Protein AF-F5L9F2-F1 (afdb_monomer_lite)

pLDDT: mean 80.52, std 15.05, range [36.47, 93.75]

Foldseek 3Di:
DDDPPDDDVVLLVQLLLVVLVVDDLVVSCVVSVHDSVVSVVSCPVCVVVSVVSNVVVVVVVVVVVVVVVVVVVVVCVDPVNVVVDDPVNVVVVVVVVVVVVVVVVVVVVVVVVVVVVVVVVVDDPPDDDDDDDDDDDDDDDD

Sequence (142 aa):
MPSKNKIDDKTKEQIRQLLAEGLAKNAVAKKVGVSWATVDKVSKEEKDSLENLREQKKEQWIEEAWKTINLYMKHVQDPKVIQRTSARDSAILIGTLHDKMLKAKELELKRQELELKKQELEQPQTSRVIIVDDIPEVEGDE

Secondary structure (DSSP, 8-state):
-----PPPHHHHHHHHHHHHTT--HHHHHHHHT--HHHHHHHHHHTHHHHHHHHHHHHHHHHHHHHHHHHHHHHHHT-HHHHHH--HHHHHHHHHHHHHHHHHHHHHHHHHHHHHHHHHHHHS-------------------

InterPro domains:
  IPR009057 Homedomain-like superfamily [SSF46689] (4-42)

Structure (mmCIF, N/CA/C/O backbone):
data_AF-F5L9F2-F1
#
_entry.id   AF-F5L9F2-F1
#
loop_
_atom_site.group_PDB
_atom_site.id
_atom_site.type_symbol
_atom_site.label_atom_id
_atom_site.label_alt_id
_atom_site.label_comp_id
_atom_site.label_asym_id
_atom_site.label_entity_id
_atom_site.label_seq_id
_atom_site.pdbx_PDB_ins_code
_atom_site.Cartn_x
_atom_site.Cartn_y
_atom_site.Cartn_z
_atom_site.occupancy
_atom_site.B_iso_or_equiv
_atom_site.auth_seq_id
_atom_site.auth_comp_id
_atom_site.auth_asym_id
_atom_site.auth_atom_id
_atom_site.pdbx_PDB_model_num
ATOM 1 N N . MET A 1 1 ? -40.133 0.561 33.828 1.00 39.88 1 MET A N 1
ATOM 2 C CA . MET A 1 1 ? -39.513 0.710 32.494 1.00 39.88 1 MET A CA 1
ATOM 3 C C . MET A 1 1 ? -38.510 -0.424 32.297 1.00 39.88 1 MET A C 1
ATOM 5 O O . MET A 1 1 ? -37.480 -0.409 32.963 1.00 39.88 1 MET A O 1
ATOM 9 N N . PRO A 1 2 ? -38.839 -1.453 31.501 1.00 36.47 2 PRO A N 1
ATOM 10 C CA . PRO A 1 2 ? -37.930 -2.553 31.162 1.00 36.47 2 PRO A CA 1
ATOM 11 C C . PRO A 1 2 ? -37.074 -2.134 29.950 1.00 36.47 2 PRO A C 1
ATOM 13 O O . PRO A 1 2 ? -37.528 -1.332 29.147 1.00 36.47 2 PRO A O 1
ATOM 16 N N . SER A 1 3 ? -35.851 -2.574 29.693 1.00 40.28 3 SER A N 1
ATOM 17 C CA . SER A 1 3 ? -34.873 -3.402 30.386 1.00 40.28 3 SER A CA 1
ATOM 18 C C . SER A 1 3 ? -33.504 -2.835 29.991 1.00 40.28 3 SER A C 1
ATOM 20 O O . SER A 1 3 ? -33.281 -2.402 28.858 1.00 40.28 3 SER A O 1
ATOM 22 N N . LYS A 1 4 ? -32.563 -2.824 30.934 1.00 50.06 4 LYS A N 1
ATOM 23 C CA . LYS A 1 4 ? -31.151 -2.522 30.695 1.00 50.06 4 LYS A CA 1
ATOM 24 C C . LYS A 1 4 ? -30.581 -3.693 29.888 1.00 50.06 4 LYS A C 1
ATOM 26 O O . LYS A 1 4 ? -30.001 -4.602 30.471 1.00 50.06 4 LYS A O 1
ATOM 31 N N . ASN A 1 5 ? -30.836 -3.733 28.579 1.00 57.50 5 ASN A N 1
ATOM 32 C CA . ASN A 1 5 ? -30.337 -4.797 27.714 1.00 57.50 5 ASN A CA 1
ATOM 33 C C . ASN A 1 5 ? -28.812 -4.700 27.698 1.00 57.50 5 ASN A C 1
ATOM 35 O O . ASN A 1 5 ? -28.227 -3.863 27.010 1.00 57.50 5 ASN A O 1
ATOM 39 N N . LYS A 1 6 ? -28.173 -5.527 28.533 1.00 66.12 6 LYS A N 1
ATOM 40 C CA . LYS A 1 6 ? -26.755 -5.837 28.405 1.00 66.12 6 LYS A CA 1
ATOM 41 C C . LYS A 1 6 ? -26.572 -6.339 26.984 1.00 66.12 6 LYS A C 1
ATOM 43 O O . LYS A 1 6 ? -27.185 -7.324 26.586 1.00 66.12 6 LYS A O 1
ATOM 48 N N . ILE A 1 7 ? -25.785 -5.603 26.220 1.00 71.00 7 ILE A N 1
ATOM 49 C CA . ILE A 1 7 ? -25.381 -6.043 24.900 1.00 71.00 7 ILE A CA 1
ATOM 50 C C . ILE A 1 7 ? -24.539 -7.297 25.036 1.00 71.00 7 ILE A C 1
ATOM 52 O O . ILE A 1 7 ? -23.670 -7.363 25.909 1.00 71.00 7 ILE A O 1
ATOM 56 N N . ASP A 1 8 ? -24.836 -8.248 24.162 1.00 84.00 8 ASP A N 1
ATOM 57 C CA . ASP A 1 8 ? -24.122 -9.505 24.040 1.00 84.00 8 ASP A CA 1
ATOM 58 C C . ASP A 1 8 ? -22.650 -9.253 23.690 1.00 84.00 8 ASP A C 1
ATOM 60 O O . ASP A 1 8 ? -22.328 -8.378 22.878 1.00 84.00 8 ASP A O 1
ATOM 64 N N . ASP A 1 9 ? -21.746 -10.014 24.298 1.00 82.38 9 ASP A N 1
ATOM 65 C CA . ASP A 1 9 ? -20.306 -9.791 24.160 1.00 82.38 9 ASP A CA 1
ATOM 66 C C . ASP A 1 9 ? -19.834 -10.029 22.719 1.00 82.38 9 ASP A C 1
ATOM 68 O O . ASP A 1 9 ? -18.969 -9.306 22.224 1.00 82.38 9 ASP A O 1
ATOM 72 N N . LYS A 1 10 ? -20.504 -10.924 21.981 1.00 86.06 10 LYS A N 1
ATOM 73 C CA . LYS A 1 10 ? -20.292 -11.115 20.538 1.00 86.06 10 LYS A CA 1
ATOM 74 C C . LYS A 1 10 ? -20.565 -9.844 19.730 1.00 86.06 10 LYS A C 1
ATOM 76 O O . LYS A 1 10 ? -19.854 -9.544 18.775 1.00 86.06 10 LYS A O 1
ATOM 81 N N . THR A 1 11 ? -21.585 -9.083 20.120 1.00 85.50 11 THR A N 1
ATOM 82 C CA . THR A 1 11 ? -21.950 -7.830 19.445 1.00 85.50 11 THR A CA 1
ATOM 83 C C . THR A 1 11 ? -20.924 -6.738 19.747 1.00 85.50 11 THR A C 1
ATOM 85 O O . THR A 1 11 ? -20.578 -5.964 18.855 1.00 85.50 11 THR A O 1
ATOM 88 N N . LYS A 1 12 ? -20.379 -6.690 20.973 1.00 86.38 12 LYS A N 1
ATOM 89 C CA . LYS A 1 12 ? -19.270 -5.774 21.301 1.00 86.38 12 LYS A CA 1
ATOM 90 C C 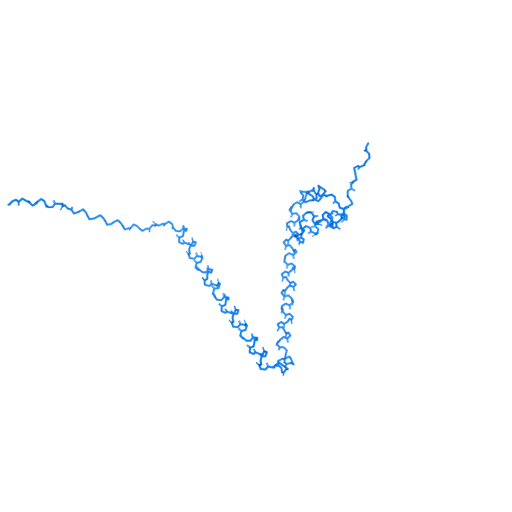. LYS A 1 12 ? -18.033 -6.095 20.476 1.00 86.38 12 LYS A C 1
ATOM 92 O O . LYS A 1 12 ? -17.455 -5.183 19.897 1.00 86.38 12 LYS A O 1
ATOM 97 N N . GLU A 1 13 ? -17.681 -7.373 20.368 1.00 85.12 13 GLU A N 1
ATOM 98 C CA . GLU A 1 13 ? -16.519 -7.812 19.594 1.00 85.12 13 GLU A CA 1
ATOM 99 C C . GLU A 1 13 ? -16.651 -7.444 18.110 1.00 85.12 13 GLU A C 1
ATOM 101 O O . GLU A 1 13 ? -15.735 -6.875 17.523 1.00 85.12 13 GLU A O 1
ATOM 106 N N . GLN A 1 14 ? -17.833 -7.642 17.519 1.00 87.75 14 GLN A N 1
ATOM 107 C CA . GLN A 1 14 ? -18.104 -7.212 16.143 1.00 87.75 14 GLN A CA 1
ATOM 108 C C . GLN A 1 14 ? -17.989 -5.693 15.959 1.00 87.75 14 GLN A C 1
ATOM 110 O O . GLN A 1 14 ? -17.439 -5.233 14.958 1.00 87.75 14 GLN A O 1
ATOM 115 N N . ILE A 1 15 ? -18.481 -4.897 16.916 1.00 87.75 15 ILE A N 1
ATOM 116 C CA . ILE A 1 15 ? -18.317 -3.437 16.891 1.00 87.75 15 ILE A CA 1
ATOM 117 C C . ILE A 1 15 ? -16.829 -3.073 16.930 1.00 87.75 15 ILE A C 1
ATOM 119 O O . ILE A 1 15 ? -16.398 -2.231 16.141 1.00 87.75 15 ILE A O 1
ATOM 123 N N . ARG A 1 16 ? -16.042 -3.714 17.805 1.00 85.31 16 ARG A N 1
ATOM 124 C CA . ARG A 1 16 ? -14.598 -3.465 17.919 1.00 85.31 16 ARG A CA 1
ATOM 125 C C . ARG A 1 16 ? -13.869 -3.784 16.625 1.00 85.31 16 ARG A C 1
ATOM 127 O O . ARG A 1 16 ? -13.131 -2.939 16.128 1.00 85.31 16 ARG A O 1
ATOM 134 N N . GLN A 1 17 ? -14.130 -4.956 16.051 1.00 86.00 17 GLN A N 1
ATOM 135 C CA . GLN A 1 17 ? -13.504 -5.390 14.809 1.00 86.00 17 GLN A CA 1
ATOM 136 C C . GLN A 1 17 ? -13.764 -4.388 13.676 1.00 86.00 17 GLN A C 1
ATOM 138 O O . GLN A 1 17 ? -12.830 -3.933 13.023 1.00 86.00 17 GLN A O 1
ATOM 143 N N . LEU A 1 18 ? -15.017 -3.967 13.487 1.00 87.25 18 LEU A N 1
ATOM 144 C CA . LEU A 1 18 ? -15.373 -3.017 12.430 1.00 87.25 18 LEU A CA 1
ATOM 145 C C . LEU A 1 18 ? -14.762 -1.624 12.664 1.00 87.25 18 LEU A C 1
ATOM 147 O O . LEU A 1 18 ? -14.363 -0.947 11.717 1.00 87.25 18 LEU A O 1
ATOM 151 N N . LEU A 1 19 ? -14.657 -1.181 13.921 1.00 86.88 19 LEU A N 1
ATOM 152 C CA . LEU A 1 19 ? -13.961 0.064 14.260 1.00 86.88 19 LEU A CA 1
ATOM 153 C C . LEU A 1 19 ? -12.442 -0.038 14.051 1.00 86.88 19 LEU A C 1
ATOM 155 O O . LEU A 1 19 ? -11.811 0.970 13.705 1.00 86.88 19 LEU A O 1
ATOM 159 N N . ALA A 1 20 ? -11.858 -1.222 14.253 1.00 84.94 20 ALA A N 1
ATOM 160 C CA . ALA A 1 20 ? -10.451 -1.506 13.986 1.00 84.94 20 ALA A CA 1
ATOM 161 C C . ALA A 1 20 ? -10.150 -1.570 12.479 1.00 84.94 20 ALA A C 1
ATOM 163 O O . ALA A 1 20 ? -9.114 -1.087 12.041 1.00 84.94 20 ALA A O 1
ATOM 164 N N . GLU A 1 21 ? -11.103 -2.034 11.670 1.00 83.69 21 GLU A N 1
ATOM 165 C CA . GLU A 1 21 ? -11.069 -1.957 10.199 1.00 83.69 21 GLU A CA 1
ATOM 166 C C . GLU A 1 21 ? -11.206 -0.514 9.660 1.00 83.69 21 GLU A C 1
ATOM 168 O O . GLU A 1 21 ? -11.116 -0.282 8.457 1.00 83.69 21 GLU A O 1
ATOM 173 N N . GLY A 1 22 ? -11.422 0.477 10.535 1.00 83.38 22 GLY A N 1
ATOM 174 C CA . GLY A 1 22 ? -11.463 1.896 10.173 1.00 83.38 22 GLY A CA 1
ATOM 175 C C . GLY A 1 22 ? -12.845 2.425 9.775 1.00 83.38 22 GLY A C 1
ATOM 176 O O . GLY A 1 22 ? -12.955 3.564 9.322 1.00 83.38 22 GLY A O 1
ATOM 177 N N . LEU A 1 23 ? -13.919 1.650 9.964 1.00 87.81 23 LEU A N 1
ATOM 178 C CA . LEU A 1 23 ? -15.277 2.116 9.671 1.00 87.81 23 LEU A CA 1
ATOM 179 C C . LEU A 1 23 ? -15.715 3.232 10.630 1.00 87.81 23 LEU A C 1
ATOM 181 O O . LEU A 1 23 ? -15.470 3.200 11.838 1.00 87.81 23 LEU A O 1
ATOM 185 N N . ALA A 1 24 ? -16.450 4.211 10.098 1.00 90.12 24 ALA A N 1
ATOM 186 C CA . ALA A 1 24 ? -17.058 5.263 10.906 1.00 90.12 24 ALA A CA 1
ATOM 187 C C . ALA A 1 24 ? -18.138 4.690 11.841 1.00 90.12 24 ALA A C 1
ATOM 189 O O . ALA A 1 24 ? -18.928 3.835 11.438 1.00 90.12 24 ALA A O 1
ATOM 190 N N . LYS A 1 25 ? -18.257 5.229 13.064 1.00 90.12 25 LYS A N 1
ATOM 191 C CA . LYS A 1 25 ? -19.227 4.774 14.087 1.00 90.12 25 LYS A CA 1
ATOM 192 C C . LYS A 1 25 ? -20.668 4.663 13.565 1.00 90.12 25 LYS A C 1
ATOM 194 O O . LYS A 1 25 ? -21.371 3.713 13.894 1.00 90.12 25 LYS A O 1
ATOM 199 N N . ASN A 1 26 ? -21.087 5.592 12.701 1.00 90.75 26 ASN A N 1
ATOM 200 C CA . ASN A 1 26 ? -22.401 5.568 12.043 1.00 90.75 26 ASN A CA 1
ATOM 201 C C . ASN A 1 26 ? -22.585 4.355 11.118 1.00 90.75 26 ASN A C 1
ATOM 203 O O . ASN A 1 26 ? -23.664 3.769 11.074 1.00 90.75 26 ASN A O 1
ATOM 207 N N . ALA A 1 27 ? -21.543 3.980 10.375 1.00 89.50 27 ALA A N 1
ATOM 208 C CA . ALA A 1 27 ? -21.570 2.820 9.492 1.00 89.50 27 ALA A CA 1
ATOM 209 C C . ALA A 1 27 ? -21.588 1.517 10.301 1.00 89.50 27 ALA A C 1
ATOM 211 O O . ALA A 1 27 ? -22.360 0.615 9.986 1.00 89.50 27 ALA A O 1
ATOM 212 N N . VAL A 1 28 ? -20.809 1.451 11.386 1.00 91.56 28 VAL A N 1
ATOM 213 C CA . VAL A 1 28 ? -20.798 0.301 12.304 1.00 91.56 28 VAL A CA 1
ATOM 214 C C . VAL A 1 28 ? -22.165 0.105 12.963 1.00 91.56 28 VAL A C 1
ATOM 216 O O . VAL A 1 28 ? -22.693 -1.003 12.946 1.00 91.56 28 VAL A O 1
ATOM 219 N N . ALA A 1 29 ? -22.787 1.182 13.455 1.00 90.62 29 ALA A N 1
ATOM 220 C CA . ALA A 1 29 ? -24.124 1.145 14.053 1.00 90.62 29 ALA A CA 1
ATOM 221 C C . ALA A 1 29 ? -25.173 0.556 13.093 1.00 90.62 29 ALA A C 1
ATOM 223 O O . ALA A 1 29 ? -25.914 -0.353 13.463 1.00 90.62 29 ALA A O 1
ATOM 224 N N . LYS A 1 30 ? -25.173 1.008 11.829 1.00 91.06 30 LYS A N 1
ATOM 225 C CA . LYS A 1 30 ? -26.064 0.481 10.782 1.00 91.06 30 LYS A CA 1
ATOM 226 C C . LYS A 1 30 ? -25.781 -0.985 10.446 1.00 91.06 30 LYS A C 1
ATOM 228 O O . LYS A 1 30 ? -26.721 -1.744 10.251 1.00 91.06 30 LYS A O 1
ATOM 233 N N . LYS A 1 31 ? -24.506 -1.379 10.375 1.00 90.25 31 LYS A N 1
ATOM 234 C CA . LYS A 1 31 ? -24.084 -2.730 9.973 1.00 90.25 31 LYS A CA 1
ATOM 235 C C . LYS A 1 31 ? -24.369 -3.783 11.047 1.00 90.25 31 LYS A C 1
ATOM 237 O O . LYS A 1 31 ? -24.701 -4.911 10.711 1.00 90.25 31 LYS A O 1
ATOM 242 N N . VAL A 1 32 ? -24.249 -3.409 12.320 1.00 89.69 32 VAL A N 1
ATOM 243 C CA . VAL A 1 32 ? -24.472 -4.304 13.470 1.00 89.69 32 VAL A CA 1
ATOM 244 C C . VAL A 1 32 ? -25.918 -4.226 13.988 1.00 89.69 32 VAL A C 1
ATOM 246 O O . VAL A 1 32 ? -26.363 -5.108 14.714 1.00 89.69 32 VAL A O 1
ATOM 249 N N . GLY A 1 33 ? -26.684 -3.200 13.602 1.00 88.88 33 GLY A N 1
ATOM 250 C CA . GLY A 1 33 ? -28.078 -3.032 14.027 1.00 88.88 33 GLY A CA 1
ATOM 251 C C . GLY A 1 33 ? -28.221 -2.487 15.451 1.00 88.88 33 GLY A C 1
ATOM 252 O O . GLY A 1 33 ? -29.187 -2.799 16.143 1.00 88.88 33 GLY A O 1
ATOM 253 N N . VAL A 1 34 ? -27.262 -1.675 15.904 1.00 89.69 34 VAL A N 1
ATOM 254 C CA . VAL A 1 34 ? -27.253 -1.063 17.244 1.00 89.69 34 VAL A CA 1
ATOM 255 C C . VAL A 1 34 ? -27.310 0.460 17.163 1.00 89.69 34 VAL A C 1
ATOM 257 O O . VAL A 1 34 ? -27.024 1.059 16.128 1.00 89.69 34 VAL A O 1
ATOM 260 N N . SER A 1 35 ? -27.659 1.115 18.273 1.00 90.38 35 SER A N 1
ATOM 261 C CA . SER A 1 35 ? -27.670 2.579 18.329 1.00 90.38 35 SER A CA 1
ATOM 262 C C . SER A 1 35 ? -26.258 3.164 18.206 1.00 90.38 35 SER A C 1
ATOM 264 O O . SER A 1 35 ? -25.272 2.553 18.621 1.00 90.38 35 SER A O 1
ATOM 266 N N . TRP A 1 36 ? -26.141 4.392 17.703 1.00 91.75 36 TRP A N 1
ATOM 267 C CA . TRP A 1 36 ? -24.848 5.080 17.677 1.00 91.75 36 TRP A CA 1
ATOM 268 C C . TRP A 1 36 ? -24.247 5.254 19.079 1.00 91.75 36 TRP A C 1
ATOM 270 O O . TRP A 1 36 ? -23.057 5.019 19.272 1.00 91.75 36 TRP A O 1
ATOM 280 N N . ALA A 1 37 ? -25.078 5.595 20.071 1.00 89.44 37 ALA A N 1
ATOM 281 C CA . ALA A 1 37 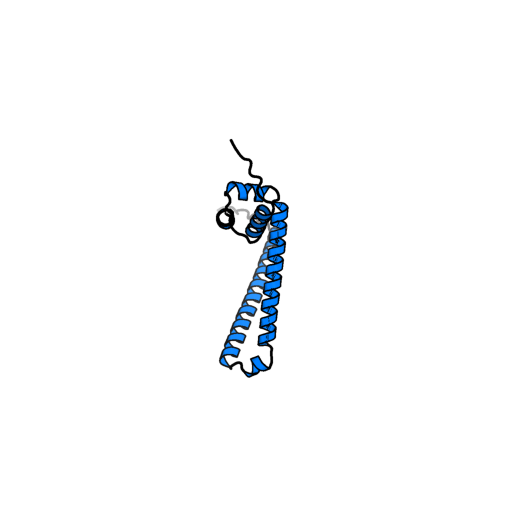? -24.653 5.782 21.460 1.00 89.44 37 ALA A CA 1
ATOM 282 C C . ALA A 1 37 ? -24.039 4.504 22.052 1.00 89.44 37 ALA A C 1
ATOM 284 O O . ALA A 1 37 ? -23.088 4.555 22.828 1.00 89.44 37 ALA A O 1
ATOM 285 N N . THR A 1 38 ? -24.548 3.345 21.638 1.00 87.50 38 THR A N 1
ATOM 286 C CA . THR A 1 38 ? -23.974 2.046 21.976 1.00 87.50 38 THR A CA 1
ATOM 287 C C . THR A 1 38 ? -22.562 1.886 21.421 1.00 87.50 38 THR A C 1
ATOM 289 O O . THR A 1 38 ? -21.656 1.512 22.161 1.00 87.50 38 THR A O 1
ATOM 292 N N . VAL A 1 39 ? -22.371 2.161 20.128 1.00 88.06 39 VAL A N 1
ATOM 293 C CA . VAL A 1 39 ? -21.058 2.066 19.472 1.00 88.06 39 VAL A CA 1
ATOM 294 C C . VAL A 1 39 ? -20.073 3.041 20.112 1.00 88.06 39 VAL A C 1
ATOM 296 O O . VAL A 1 39 ? -18.918 2.693 20.350 1.00 88.06 39 VAL A O 1
ATOM 299 N N . ASP A 1 40 ? -20.533 4.250 20.441 1.00 89.44 40 ASP A N 1
ATOM 300 C CA . ASP A 1 40 ? -19.720 5.251 21.124 1.00 89.44 40 ASP A CA 1
ATOM 301 C C . ASP A 1 40 ? -19.274 4.780 22.513 1.00 89.44 40 ASP A C 1
ATOM 303 O O . ASP A 1 40 ? -18.093 4.894 22.844 1.00 89.44 40 ASP A O 1
ATOM 307 N N . LYS A 1 41 ? -20.179 4.169 23.284 1.00 88.19 41 LYS A N 1
ATOM 308 C CA . LYS A 1 41 ? -19.862 3.602 24.597 1.00 88.19 41 LYS A CA 1
ATOM 309 C C . LYS A 1 41 ? -18.809 2.494 24.504 1.00 88.19 41 LYS A C 1
ATOM 311 O O . LYS A 1 41 ? -17.792 2.582 25.185 1.00 88.19 41 LYS A O 1
ATOM 316 N N . VAL A 1 42 ? -19.002 1.520 23.609 1.00 85.62 42 VAL A N 1
ATOM 317 C CA . VAL A 1 42 ? -18.041 0.419 23.390 1.00 85.62 42 VAL A CA 1
ATOM 318 C C . VAL A 1 42 ? -16.676 0.958 22.949 1.00 85.62 42 VAL A C 1
ATOM 320 O O . VAL A 1 42 ? -15.647 0.485 23.413 1.00 85.62 42 VAL A O 1
ATOM 323 N N . SER A 1 43 ? -16.646 2.006 22.118 1.00 84.94 43 SER A N 1
ATOM 324 C CA . SER A 1 43 ? -15.382 2.608 21.668 1.00 84.94 43 SER A CA 1
ATOM 325 C C . SER A 1 43 ? -14.577 3.306 22.771 1.00 84.94 43 SER A C 1
ATOM 327 O O . SER A 1 43 ? -13.374 3.500 22.616 1.00 84.94 43 SER A O 1
ATOM 329 N N . LYS A 1 44 ? -15.238 3.729 23.855 1.00 84.75 44 LYS A N 1
ATOM 330 C CA . LYS A 1 44 ? -14.622 4.464 24.969 1.00 84.75 44 LYS A CA 1
ATOM 331 C C . LYS A 1 44 ? -14.207 3.554 26.119 1.00 84.75 44 LYS A C 1
ATOM 333 O O . LYS A 1 44 ? -13.267 3.899 26.822 1.00 84.75 44 LYS A O 1
ATOM 338 N N . GLU A 1 45 ? -14.896 2.430 26.310 1.00 80.75 45 GLU A N 1
ATOM 339 C CA . GLU A 1 45 ? -14.596 1.475 27.385 1.00 80.75 45 GLU A CA 1
ATOM 340 C C . GLU A 1 45 ? -13.198 0.849 27.235 1.00 80.75 45 GLU A C 1
ATOM 342 O O . GLU A 1 45 ? -12.556 0.573 28.241 1.00 80.75 45 GLU A O 1
ATOM 347 N N . GLU A 1 46 ? -12.692 0.679 26.008 1.00 69.44 46 GLU A N 1
ATOM 348 C CA . GLU A 1 46 ? -11.415 -0.008 25.758 1.00 69.44 46 GLU A CA 1
ATOM 349 C C . GLU A 1 46 ? -10.609 0.654 24.628 1.00 69.44 46 GLU A C 1
ATOM 351 O O . GLU A 1 46 ? -10.174 0.003 23.673 1.00 69.44 46 GLU A O 1
ATOM 356 N N . LYS A 1 47 ? -10.430 1.976 24.718 1.00 73.00 47 LYS A N 1
ATOM 357 C CA . LYS A 1 47 ? -9.758 2.783 23.688 1.00 73.00 47 LYS A CA 1
ATOM 358 C C . LYS A 1 47 ? -8.371 2.235 23.305 1.00 73.00 47 LYS A C 1
ATOM 360 O O . LYS A 1 47 ? -8.098 2.099 22.115 1.00 73.00 47 LYS A O 1
ATOM 365 N N . ASP A 1 48 ? -7.564 1.844 24.290 1.00 70.31 48 ASP A N 1
ATOM 366 C CA . ASP A 1 48 ? -6.203 1.330 24.067 1.00 70.31 48 ASP A CA 1
ATOM 367 C C . ASP A 1 48 ? -6.205 -0.023 23.333 1.00 70.31 48 ASP A C 1
ATOM 369 O O . ASP A 1 48 ? -5.370 -0.278 22.469 1.00 70.31 48 ASP A O 1
ATOM 373 N N . SER A 1 49 ? -7.195 -0.884 23.600 1.00 75.19 49 SER A N 1
ATOM 374 C CA . SER A 1 49 ? -7.325 -2.175 22.904 1.00 75.19 49 SER A CA 1
ATOM 375 C C . SER A 1 49 ? -7.656 -2.003 21.418 1.00 75.19 49 SER A C 1
ATOM 377 O O . SER A 1 49 ? -7.174 -2.758 20.576 1.00 75.19 49 SER A O 1
ATOM 379 N N . LEU A 1 50 ? -8.451 -0.981 21.084 1.00 76.44 50 LEU A N 1
ATOM 380 C CA . LEU A 1 50 ? -8.844 -0.677 19.711 1.00 76.44 50 LEU A CA 1
ATOM 381 C C . LEU A 1 50 ? -7.688 -0.098 18.905 1.00 76.44 50 LEU A C 1
ATOM 383 O O . LEU A 1 50 ? -7.584 -0.376 17.712 1.00 76.44 50 LEU A O 1
ATOM 387 N N . GLU A 1 51 ? -6.841 0.710 19.536 1.00 78.62 51 GLU A N 1
ATOM 388 C CA . GLU A 1 51 ? -5.642 1.254 18.904 1.00 78.62 51 GLU A CA 1
ATOM 389 C C . GLU A 1 51 ? -4.640 0.137 18.590 1.00 78.62 51 GLU A C 1
ATOM 391 O O . GLU A 1 51 ? -4.257 -0.016 17.431 1.00 78.62 51 GLU A O 1
ATOM 396 N N . ASN A 1 52 ? -4.378 -0.756 19.549 1.00 80.69 52 ASN A N 1
ATOM 397 C CA . ASN A 1 52 ? -3.553 -1.947 19.324 1.00 80.69 52 ASN A CA 1
ATOM 398 C C . ASN A 1 52 ? -4.116 -2.851 18.211 1.00 80.69 52 ASN A C 1
ATOM 400 O O . ASN A 1 52 ? -3.375 -3.327 17.354 1.00 80.69 52 ASN A O 1
ATOM 404 N N . LEU A 1 53 ? -5.437 -3.070 18.175 1.00 78.69 53 LEU A N 1
ATOM 405 C CA . LEU A 1 53 ? -6.081 -3.851 17.111 1.00 78.69 53 LEU A CA 1
ATOM 406 C C . LEU A 1 53 ? -5.940 -3.193 15.731 1.00 78.69 53 LEU A C 1
ATOM 408 O O . LEU A 1 53 ? -5.793 -3.895 14.731 1.00 78.69 53 LEU A O 1
ATOM 412 N N . ARG A 1 54 ? -5.976 -1.857 15.656 1.00 80.50 54 ARG A N 1
ATOM 413 C CA . ARG A 1 54 ? -5.746 -1.117 14.404 1.00 80.50 54 ARG A CA 1
ATOM 414 C C . ARG A 1 54 ? -4.319 -1.275 13.917 1.00 80.50 54 ARG A C 1
ATOM 416 O O . ARG A 1 54 ? -4.119 -1.501 12.727 1.00 80.50 54 ARG A O 1
ATOM 423 N N . GLU A 1 55 ? -3.350 -1.161 14.817 1.00 83.50 55 GLU A N 1
ATOM 424 C CA . GLU A 1 55 ? -1.939 -1.351 14.489 1.00 83.50 55 GLU A CA 1
ATOM 425 C C . GLU A 1 55 ? -1.680 -2.773 13.993 1.00 83.50 55 GLU A C 1
ATOM 427 O O . GLU A 1 55 ? -1.184 -2.943 12.881 1.00 83.50 55 GLU A O 1
ATOM 432 N N . GLN A 1 56 ? -2.157 -3.787 14.719 1.00 82.94 56 GLN A N 1
ATOM 433 C CA . GLN A 1 56 ? -2.049 -5.188 14.302 1.00 82.94 56 GLN A CA 1
ATOM 434 C C . GLN A 1 56 ? -2.711 -5.447 12.945 1.00 82.94 56 GLN A C 1
ATOM 436 O O . GLN A 1 56 ? -2.154 -6.140 12.097 1.00 82.94 56 GLN A O 1
ATOM 441 N N . LYS A 1 57 ? -3.903 -4.887 12.698 1.00 83.06 57 LYS A N 1
ATOM 442 C CA . LYS A 1 57 ? -4.586 -5.038 11.404 1.00 83.06 57 LYS A CA 1
ATOM 443 C C . LYS A 1 57 ? -3.835 -4.357 10.271 1.00 83.06 57 LYS A C 1
ATOM 445 O O . LYS A 1 57 ? -3.769 -4.902 9.171 1.00 83.06 57 LYS A O 1
ATOM 450 N N . LYS A 1 58 ? -3.259 -3.188 10.536 1.00 81.25 58 LYS A N 1
ATOM 451 C CA . LYS A 1 58 ? -2.423 -2.472 9.577 1.00 81.25 58 LYS A CA 1
ATOM 452 C C . LYS A 1 58 ? -1.171 -3.280 9.241 1.00 81.25 58 LYS A C 1
ATOM 454 O O . LYS A 1 58 ? -0.850 -3.404 8.064 1.00 81.25 58 LYS A O 1
ATOM 459 N N . GLU A 1 59 ? -0.504 -3.853 10.237 1.00 84.00 59 GLU A N 1
ATOM 460 C CA . GLU A 1 59 ? 0.646 -4.739 10.033 1.00 84.00 59 GLU A CA 1
ATOM 461 C C . GLU A 1 59 ? 0.270 -5.982 9.223 1.00 84.00 59 GLU A C 1
ATOM 463 O O . GLU A 1 59 ? 0.925 -6.265 8.223 1.00 84.00 59 GLU A O 1
ATOM 468 N N . GLN A 1 60 ? -0.835 -6.654 9.568 1.00 85.69 60 GLN A N 1
ATOM 469 C CA . GLN A 1 60 ? -1.356 -7.800 8.810 1.00 85.69 60 GLN A CA 1
ATOM 470 C C . GLN A 1 60 ? -1.623 -7.440 7.346 1.00 85.69 60 GLN A C 1
ATOM 472 O O . GLN A 1 60 ? -1.211 -8.161 6.443 1.00 85.69 60 GLN A O 1
ATOM 477 N N . TRP A 1 61 ? -2.276 -6.306 7.086 1.00 84.44 61 TRP A N 1
ATOM 478 C CA . TRP A 1 61 ? -2.522 -5.839 5.720 1.00 84.44 61 TRP A CA 1
ATOM 479 C C . TRP A 1 61 ? -1.235 -5.527 4.962 1.00 84.44 61 TRP A C 1
ATOM 481 O O . TRP A 1 61 ? -1.136 -5.836 3.775 1.00 84.44 61 TRP A O 1
ATOM 491 N N . ILE A 1 62 ? -0.247 -4.927 5.629 1.00 82.44 62 ILE A N 1
ATOM 492 C CA . ILE A 1 62 ? 1.071 -4.683 5.040 1.00 82.44 62 ILE A CA 1
ATOM 493 C C . ILE A 1 62 ? 1.730 -6.019 4.677 1.00 82.44 62 ILE A C 1
ATOM 495 O O . ILE A 1 62 ? 2.232 -6.168 3.564 1.00 82.44 62 ILE A O 1
ATOM 499 N N . GLU A 1 63 ? 1.692 -7.005 5.570 1.00 88.50 63 GLU A N 1
ATOM 500 C CA . GLU A 1 63 ? 2.257 -8.333 5.337 1.00 88.50 63 GLU A CA 1
ATOM 501 C C . GLU A 1 63 ? 1.556 -9.072 4.185 1.00 88.50 63 GLU A C 1
ATOM 503 O O . GLU A 1 63 ? 2.215 -9.592 3.281 1.00 88.50 63 GLU A O 1
ATOM 508 N N . GLU A 1 64 ? 0.222 -9.073 4.153 1.00 87.69 64 GLU A N 1
ATOM 509 C CA . GLU A 1 64 ? -0.571 -9.676 3.076 1.00 87.69 64 GLU A CA 1
ATOM 510 C C . GLU A 1 64 ? -0.320 -8.996 1.723 1.00 87.69 64 GLU A C 1
ATOM 512 O O . GLU A 1 64 ? -0.178 -9.671 0.692 1.00 87.69 64 GLU A O 1
ATOM 517 N N . ALA A 1 65 ? -0.204 -7.666 1.716 1.00 83.31 65 ALA A N 1
ATOM 518 C CA . ALA A 1 65 ? 0.160 -6.909 0.527 1.00 83.31 65 ALA A CA 1
ATOM 519 C C . ALA A 1 65 ? 1.558 -7.306 0.036 1.00 83.31 65 ALA A C 1
ATOM 521 O O . ALA A 1 65 ? 1.726 -7.617 -1.146 1.00 83.31 65 ALA A O 1
ATOM 522 N N . TRP A 1 66 ? 2.546 -7.393 0.933 1.00 88.88 66 TRP A N 1
ATOM 523 C CA . TRP A 1 66 ? 3.896 -7.843 0.588 1.00 88.88 66 TRP A CA 1
ATOM 524 C C . TRP A 1 66 ? 3.922 -9.271 0.062 1.00 88.88 66 TRP A C 1
ATOM 526 O O . TRP A 1 66 ? 4.594 -9.549 -0.931 1.00 88.88 66 TRP A O 1
ATOM 536 N N . LYS A 1 67 ? 3.163 -10.181 0.673 1.00 89.94 67 LYS A N 1
ATOM 537 C CA . LYS A 1 67 ? 3.028 -11.561 0.200 1.00 89.94 67 LYS A CA 1
ATOM 538 C C . LYS A 1 67 ? 2.483 -11.607 -1.226 1.00 89.94 67 LYS A C 1
ATOM 540 O O . LYS A 1 67 ? 3.011 -12.345 -2.059 1.00 89.94 67 LYS A O 1
ATOM 545 N N . THR A 1 68 ? 1.475 -10.790 -1.518 1.00 86.12 68 THR A N 1
ATOM 546 C CA . THR A 1 68 ? 0.864 -10.689 -2.849 1.00 86.12 68 THR A CA 1
ATOM 547 C C . THR A 1 68 ? 1.846 -10.117 -3.868 1.00 86.12 68 THR A C 1
ATOM 549 O O . THR A 1 68 ? 2.047 -10.715 -4.925 1.00 86.12 68 THR A O 1
ATOM 552 N N . ILE A 1 69 ? 2.518 -9.011 -3.535 1.00 83.69 69 ILE A N 1
ATOM 553 C CA . ILE A 1 69 ? 3.555 -8.403 -4.381 1.00 83.69 69 ILE A CA 1
ATOM 554 C C . ILE A 1 69 ? 4.644 -9.431 -4.692 1.00 83.69 69 ILE A C 1
ATOM 556 O O . ILE A 1 69 ? 4.966 -9.650 -5.856 1.00 83.69 69 ILE A O 1
ATOM 560 N N . ASN A 1 70 ? 5.162 -10.123 -3.677 1.00 89.62 70 ASN A N 1
ATOM 561 C CA . ASN A 1 70 ? 6.208 -11.129 -3.843 1.00 89.62 70 ASN A CA 1
ATOM 562 C C . ASN A 1 70 ? 5.766 -12.298 -4.730 1.00 89.62 70 ASN A C 1
ATOM 564 O O . ASN A 1 70 ? 6.566 -12.810 -5.512 1.00 89.62 70 ASN A O 1
ATOM 568 N N . LEU A 1 71 ? 4.504 -12.719 -4.633 1.00 90.94 71 LEU A N 1
ATOM 569 C CA . LEU A 1 71 ? 3.952 -13.768 -5.487 1.00 90.94 71 LEU A CA 1
ATOM 570 C C . LEU A 1 71 ? 3.948 -13.344 -6.960 1.00 90.94 71 LEU A C 1
ATOM 572 O O . LEU A 1 71 ? 4.435 -14.091 -7.809 1.00 90.94 71 LEU A O 1
ATOM 576 N N . TYR A 1 72 ? 3.476 -12.133 -7.263 1.00 86.88 72 TYR A N 1
ATOM 577 C CA . TYR A 1 72 ? 3.494 -11.614 -8.633 1.00 86.88 72 TYR A CA 1
ATOM 578 C C . TYR A 1 72 ? 4.912 -11.346 -9.138 1.00 86.88 72 TYR A C 1
ATOM 580 O O . TYR A 1 72 ? 5.217 -11.681 -10.280 1.00 86.88 72 TYR A O 1
ATOM 588 N N . MET A 1 73 ? 5.800 -10.823 -8.290 1.00 87.94 73 MET A N 1
ATOM 589 C CA . MET A 1 73 ? 7.208 -10.613 -8.639 1.00 87.94 73 MET A CA 1
ATOM 590 C C . MET A 1 73 ? 7.905 -11.926 -9.003 1.00 87.94 73 MET A C 1
ATOM 592 O O . MET A 1 73 ? 8.655 -11.972 -9.973 1.00 87.94 73 MET A O 1
ATOM 596 N N . LYS A 1 74 ? 7.618 -13.015 -8.282 1.00 90.25 74 LYS A N 1
ATOM 597 C CA . LYS A 1 74 ? 8.107 -14.351 -8.648 1.00 90.25 74 LYS A CA 1
ATOM 598 C C . LYS A 1 74 ? 7.511 -14.834 -9.966 1.00 90.25 74 LYS A C 1
ATOM 600 O O . LYS A 1 74 ? 8.230 -15.395 -10.783 1.00 90.25 74 LYS A O 1
ATOM 605 N N . HIS A 1 75 ? 6.217 -14.605 -10.183 1.00 89.38 75 HIS A N 1
ATOM 606 C CA . HIS A 1 75 ? 5.545 -15.018 -11.411 1.00 89.38 75 HIS A CA 1
ATOM 607 C C . HIS A 1 75 ? 6.145 -14.354 -12.657 1.00 89.38 75 HIS A C 1
ATOM 609 O O . HIS A 1 75 ? 6.429 -15.043 -13.631 1.00 89.38 75 HIS A O 1
ATOM 615 N N . VAL A 1 76 ? 6.406 -13.043 -12.625 1.00 86.38 76 VAL A N 1
ATOM 616 C CA . VAL A 1 76 ? 6.990 -12.331 -13.781 1.00 86.38 76 VAL A CA 1
ATOM 617 C C . VAL A 1 76 ? 8.450 -12.707 -14.054 1.00 86.38 76 VAL A C 1
ATOM 619 O O . VAL A 1 76 ? 8.950 -12.450 -15.144 1.00 86.38 76 VAL A O 1
ATOM 622 N N . GLN A 1 77 ? 9.127 -13.327 -13.085 1.00 88.88 77 GLN A N 1
ATOM 623 C CA . GLN A 1 77 ? 10.482 -13.863 -13.235 1.00 88.88 77 GLN A CA 1
ATOM 624 C C . GLN A 1 77 ? 10.505 -15.320 -13.733 1.00 88.88 77 GLN A C 1
ATOM 626 O O . GLN A 1 77 ? 11.580 -15.838 -14.029 1.00 88.88 77 GLN A O 1
ATOM 631 N N . ASP A 1 78 ? 9.354 -15.997 -13.832 1.00 93.62 78 ASP A N 1
ATOM 632 C CA . ASP A 1 78 ? 9.283 -17.375 -14.329 1.00 93.62 78 ASP A CA 1
ATOM 633 C C . ASP A 1 78 ? 9.747 -17.431 -15.802 1.00 93.62 78 ASP A C 1
ATOM 635 O O . ASP A 1 78 ? 9.185 -16.721 -16.646 1.00 93.62 78 ASP A O 1
ATOM 639 N N . PRO A 1 79 ? 10.717 -18.299 -16.160 1.00 93.25 79 PRO A N 1
ATOM 640 C CA . PRO A 1 79 ? 11.185 -18.453 -17.536 1.00 93.25 79 PRO A CA 1
ATOM 641 C C . PRO A 1 79 ? 10.066 -18.688 -18.556 1.00 93.25 79 PRO A C 1
ATOM 643 O O . PRO A 1 79 ? 10.147 -18.193 -19.679 1.00 93.25 79 PRO A O 1
ATOM 646 N N . LYS A 1 80 ? 9.001 -19.411 -18.185 1.00 93.44 80 LYS A N 1
ATOM 647 C CA . LYS A 1 80 ? 7.857 -19.668 -19.074 1.00 93.44 80 LYS A CA 1
ATOM 648 C C . LYS A 1 80 ? 7.049 -18.409 -19.349 1.00 93.44 80 LYS A C 1
ATOM 650 O O . LYS A 1 80 ? 6.502 -18.272 -20.442 1.00 93.44 80 LYS A O 1
ATOM 655 N N . VAL A 1 81 ? 6.941 -17.522 -18.362 1.00 90.25 81 VAL A N 1
ATOM 656 C CA . VAL A 1 81 ? 6.272 -16.228 -18.519 1.00 90.25 81 VAL A CA 1
ATOM 657 C C . VAL A 1 81 ? 7.136 -15.345 -19.403 1.00 90.25 81 VAL A C 1
ATOM 659 O O . VAL A 1 81 ? 6.657 -14.905 -20.439 1.00 90.25 81 VAL A O 1
ATOM 662 N N . ILE A 1 82 ? 8.428 -15.213 -19.085 1.00 89.31 82 ILE A N 1
ATOM 663 C CA . ILE A 1 82 ? 9.394 -14.420 -19.861 1.00 89.31 82 ILE A CA 1
ATOM 664 C C . ILE A 1 82 ? 9.402 -14.827 -21.341 1.00 89.31 82 ILE A C 1
ATOM 666 O O . ILE A 1 82 ? 9.335 -13.964 -22.209 1.00 89.31 82 ILE A O 1
ATOM 670 N N . GLN A 1 83 ? 9.426 -16.129 -21.640 1.00 90.81 83 GLN A N 1
ATOM 671 C CA . GLN A 1 83 ? 9.414 -16.635 -23.020 1.00 90.81 83 GLN A CA 1
ATOM 672 C C . GLN A 1 83 ? 8.126 -16.309 -23.788 1.00 90.81 83 GLN A C 1
ATOM 674 O O . GLN A 1 83 ? 8.145 -16.249 -25.015 1.00 90.81 83 GLN A O 1
ATOM 679 N N . ARG A 1 84 ? 7.001 -16.143 -23.087 1.00 92.38 84 ARG A N 1
ATOM 680 C CA . ARG A 1 84 ? 5.697 -15.815 -23.683 1.00 92.38 84 ARG A CA 1
ATOM 681 C C . ARG A 1 84 ? 5.440 -14.311 -23.741 1.00 92.38 84 ARG A C 1
ATOM 683 O O . ARG A 1 84 ? 4.530 -13.890 -24.452 1.00 92.38 84 ARG A O 1
ATOM 690 N N . THR A 1 85 ? 6.205 -13.517 -22.998 1.00 91.50 85 THR A N 1
ATOM 691 C CA . THR A 1 85 ? 6.066 -12.062 -22.949 1.00 91.50 85 THR A CA 1
ATOM 692 C C . THR A 1 85 ? 6.471 -11.450 -24.284 1.00 91.50 85 THR A C 1
ATOM 694 O O . THR A 1 85 ? 7.547 -11.721 -24.816 1.00 91.50 85 THR A O 1
ATOM 697 N N . SER A 1 86 ? 5.617 -10.585 -24.833 1.00 93.38 86 SER A N 1
ATOM 698 C CA . SER A 1 86 ? 5.929 -9.884 -26.076 1.00 93.38 86 SER A CA 1
ATOM 699 C C . SER A 1 86 ? 6.989 -8.793 -25.864 1.00 93.38 86 SER A C 1
ATOM 701 O O . SER A 1 86 ? 7.179 -8.274 -24.758 1.00 93.38 86 SER A O 1
ATOM 703 N N . ALA A 1 87 ? 7.654 -8.375 -26.946 1.00 90.31 87 ALA A N 1
ATOM 704 C CA . ALA A 1 87 ? 8.589 -7.247 -26.905 1.00 90.31 87 ALA A CA 1
ATOM 705 C C . ALA A 1 87 ? 7.908 -5.949 -26.424 1.00 90.31 87 ALA A C 1
ATOM 707 O O . ALA A 1 87 ? 8.507 -5.166 -25.688 1.00 90.31 87 ALA A O 1
ATOM 708 N N . ARG A 1 88 ? 6.632 -5.748 -26.788 1.00 92.88 88 ARG A N 1
ATOM 709 C CA . ARG A 1 88 ? 5.827 -4.602 -26.347 1.00 92.88 88 ARG A CA 1
ATOM 710 C C . ARG A 1 88 ? 5.595 -4.628 -24.838 1.00 92.88 88 ARG A C 1
ATOM 712 O O . ARG A 1 88 ? 5.827 -3.620 -24.179 1.00 92.88 88 ARG A O 1
ATOM 719 N N . ASP A 1 89 ? 5.164 -5.763 -24.296 1.00 89.88 89 ASP A N 1
ATOM 720 C CA . ASP A 1 89 ? 4.874 -5.889 -22.861 1.00 89.88 89 ASP A CA 1
ATOM 721 C C . ASP A 1 89 ? 6.150 -5.750 -22.027 1.00 89.88 89 ASP A C 1
ATOM 723 O O . ASP A 1 89 ? 6.154 -5.096 -20.985 1.00 89.88 89 ASP A O 1
ATOM 727 N N . SER A 1 90 ? 7.261 -6.278 -22.545 1.00 87.50 90 SER A N 1
ATOM 728 C CA . SER A 1 90 ? 8.588 -6.101 -21.955 1.00 87.50 90 SER A CA 1
ATOM 729 C C . SER A 1 90 ? 8.983 -4.623 -21.902 1.00 87.50 90 SER A C 1
ATOM 731 O O . SER A 1 90 ? 9.409 -4.138 -20.857 1.00 87.50 90 SER A O 1
ATOM 733 N N . ALA A 1 91 ? 8.787 -3.877 -22.994 1.00 91.00 91 ALA A N 1
ATOM 734 C CA . ALA A 1 91 ? 9.076 -2.445 -23.034 1.00 91.00 91 ALA A CA 1
ATOM 735 C C . ALA A 1 91 ? 8.202 -1.642 -22.051 1.00 91.00 91 ALA A C 1
ATOM 737 O O . ALA A 1 91 ? 8.712 -0.755 -21.369 1.00 91.00 91 ALA A O 1
ATOM 738 N N . ILE A 1 92 ? 6.911 -1.981 -21.928 1.00 91.81 92 ILE A N 1
ATOM 739 C CA . ILE A 1 92 ? 5.994 -1.352 -20.960 1.00 91.81 92 ILE A CA 1
ATOM 740 C C . ILE A 1 92 ? 6.466 -1.604 -19.526 1.00 91.81 92 ILE A C 1
ATOM 742 O O . ILE A 1 92 ? 6.533 -0.667 -18.725 1.00 91.81 92 ILE A O 1
ATOM 746 N N . LEU A 1 93 ? 6.809 -2.854 -19.199 1.00 88.12 93 LEU A N 1
ATOM 747 C CA . LEU A 1 93 ? 7.300 -3.220 -17.874 1.00 88.12 93 LEU A CA 1
ATOM 748 C C . LEU A 1 93 ? 8.586 -2.459 -17.536 1.00 88.12 93 LEU A C 1
ATOM 750 O O . LEU A 1 93 ? 8.658 -1.825 -16.486 1.00 88.12 93 LEU A O 1
ATOM 754 N N . ILE A 1 94 ? 9.577 -2.480 -18.430 1.00 88.25 94 ILE A N 1
ATOM 755 C CA . ILE A 1 94 ? 10.866 -1.811 -18.217 1.00 88.25 94 ILE A CA 1
ATOM 756 C C . ILE A 1 94 ? 10.693 -0.296 -18.079 1.00 88.25 94 ILE A C 1
ATOM 758 O O . ILE A 1 94 ? 11.251 0.285 -17.149 1.00 88.25 94 ILE A O 1
ATOM 762 N N . GLY A 1 95 ? 9.887 0.339 -18.937 1.00 90.38 95 GLY A N 1
ATOM 763 C CA . GLY A 1 95 ? 9.591 1.770 -18.828 1.00 90.38 95 GLY A CA 1
ATOM 764 C C . GLY A 1 95 ? 8.937 2.120 -17.491 1.00 90.38 95 GLY A C 1
ATOM 765 O O . GLY A 1 95 ? 9.392 3.019 -16.788 1.00 90.38 95 GLY A O 1
ATOM 766 N N . THR A 1 96 ? 7.944 1.330 -17.074 1.00 93.00 96 THR A N 1
ATOM 767 C CA . THR A 1 96 ? 7.264 1.522 -15.784 1.00 93.00 96 THR A CA 1
ATOM 768 C C . THR A 1 96 ? 8.231 1.373 -14.608 1.00 93.00 96 THR A C 1
ATOM 770 O O . THR A 1 96 ? 8.207 2.185 -13.683 1.00 93.00 96 THR A O 1
ATOM 773 N N . LEU A 1 97 ? 9.092 0.349 -14.624 1.00 88.56 97 LEU A N 1
ATOM 774 C CA . LEU A 1 97 ? 10.091 0.134 -13.574 1.00 88.56 97 LEU A CA 1
ATOM 775 C C . LEU A 1 97 ? 11.080 1.298 -13.504 1.00 88.56 97 LEU A C 1
ATOM 777 O O . LEU A 1 97 ? 11.341 1.808 -12.414 1.00 88.56 97 LEU A O 1
ATOM 781 N N . HIS A 1 98 ? 11.574 1.755 -14.653 1.00 87.56 98 HIS A N 1
ATOM 782 C CA . HIS A 1 98 ? 12.484 2.889 -14.734 1.00 87.56 98 HIS A CA 1
ATOM 783 C C . HIS A 1 98 ? 11.859 4.164 -14.146 1.00 87.56 98 HIS A C 1
ATOM 785 O O . HIS A 1 98 ? 12.471 4.813 -13.296 1.00 87.56 98 HIS A O 1
ATOM 791 N N . ASP A 1 99 ? 10.607 4.470 -14.494 1.00 93.75 99 ASP A N 1
ATOM 792 C CA . ASP A 1 99 ? 9.883 5.623 -13.947 1.00 93.75 99 ASP A CA 1
ATOM 793 C C . ASP A 1 99 ? 9.727 5.544 -12.422 1.00 93.75 99 ASP A C 1
ATOM 795 O O . ASP A 1 99 ? 9.917 6.538 -11.713 1.00 93.75 99 ASP A O 1
ATOM 799 N N . LYS A 1 100 ? 9.413 4.359 -11.878 1.00 91.19 100 LYS A N 1
ATOM 800 C CA . LYS A 1 100 ? 9.318 4.178 -10.420 1.00 91.19 100 LYS A CA 1
ATOM 801 C C . LYS A 1 100 ? 10.675 4.303 -9.732 1.00 91.19 100 LYS A C 1
ATOM 803 O O . LYS A 1 100 ? 10.734 4.904 -8.661 1.00 91.19 100 LYS A O 1
ATOM 808 N N . MET A 1 101 ? 11.752 3.805 -10.338 1.00 88.88 101 MET A N 1
ATOM 809 C CA . MET A 1 101 ? 1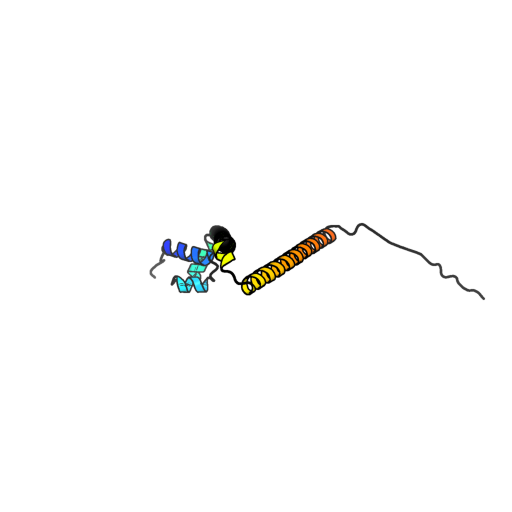3.113 3.963 -9.812 1.00 88.88 101 MET A CA 1
ATOM 810 C C . MET A 1 101 ? 13.548 5.431 -9.787 1.00 88.88 101 MET A C 1
ATOM 812 O O . MET A 1 101 ? 14.107 5.884 -8.788 1.00 88.88 101 MET A O 1
ATOM 816 N N . LEU A 1 102 ? 13.255 6.195 -10.843 1.00 90.31 102 LEU A N 1
ATOM 817 C CA . LEU A 1 102 ? 13.509 7.636 -10.866 1.00 90.31 102 LEU A CA 1
ATOM 818 C C . LEU A 1 102 ? 12.724 8.357 -9.771 1.00 90.31 102 LEU A C 1
ATOM 820 O O . LEU A 1 102 ? 13.290 9.163 -9.033 1.00 90.31 102 LEU A O 1
ATOM 824 N N . LYS A 1 103 ? 11.438 8.023 -9.610 1.00 92.19 103 LYS A N 1
ATOM 825 C CA . LYS A 1 103 ? 10.614 8.637 -8.567 1.00 92.19 103 LYS A CA 1
ATOM 826 C C . LYS A 1 103 ? 11.106 8.302 -7.160 1.00 92.19 103 LYS A C 1
ATOM 828 O O . LYS A 1 103 ? 11.064 9.164 -6.286 1.00 92.19 103 LYS A O 1
ATOM 833 N N . ALA A 1 104 ? 11.584 7.078 -6.939 1.00 88.62 104 ALA A N 1
ATOM 834 C CA . ALA A 1 104 ? 12.172 6.672 -5.667 1.00 88.62 104 ALA A CA 1
ATOM 835 C C . ALA A 1 104 ? 13.412 7.513 -5.326 1.00 88.62 104 ALA A C 1
ATOM 837 O O . ALA A 1 104 ? 13.494 8.035 -4.217 1.00 88.62 104 ALA A O 1
ATOM 838 N N . LYS A 1 105 ? 14.309 7.733 -6.298 1.00 90.25 105 LYS A N 1
ATOM 839 C CA . LYS A 1 105 ? 15.478 8.612 -6.127 1.00 90.25 105 LYS A CA 1
ATOM 840 C C . LYS A 1 105 ? 15.085 10.059 -5.828 1.00 90.25 105 LYS A C 1
ATOM 842 O O . LYS A 1 105 ? 15.657 10.679 -4.941 1.00 90.25 105 LYS A O 1
ATOM 847 N N . GLU A 1 106 ? 14.084 10.596 -6.527 1.00 92.62 106 GLU A N 1
ATOM 848 C CA . GLU A 1 106 ? 13.576 11.950 -6.259 1.00 92.62 106 GLU A CA 1
ATOM 849 C C . GLU A 1 106 ? 13.056 12.085 -4.816 1.00 92.62 106 GLU A C 1
ATOM 851 O O . GLU A 1 106 ? 13.304 13.086 -4.146 1.00 92.62 106 GLU A O 1
ATOM 856 N N . LEU A 1 107 ? 12.337 11.074 -4.321 1.00 92.00 107 LEU A N 1
ATOM 857 C CA . LEU A 1 107 ? 11.834 11.057 -2.947 1.00 92.00 107 LEU A CA 1
ATOM 858 C C . LEU A 1 107 ? 12.957 10.935 -1.914 1.00 92.00 107 LEU A C 1
ATOM 860 O O . LEU A 1 107 ? 12.863 11.543 -0.851 1.00 92.00 107 LEU A O 1
ATOM 864 N N . GLU A 1 108 ? 13.996 10.161 -2.213 1.00 91.62 108 GLU A N 1
ATOM 865 C CA . GLU A 1 108 ? 15.176 10.024 -1.359 1.00 91.62 108 GLU A CA 1
ATOM 866 C C . GLU A 1 108 ? 15.915 11.358 -1.212 1.00 91.62 108 GLU A C 1
ATOM 868 O O . GLU A 1 108 ? 16.150 11.801 -0.089 1.00 91.62 108 GLU A O 1
ATOM 873 N N . LEU A 1 109 ? 16.163 12.057 -2.322 1.00 92.62 109 LEU A N 1
ATOM 874 C CA . LEU A 1 109 ? 16.766 13.393 -2.308 1.00 92.62 109 LEU A CA 1
ATOM 875 C C . LEU A 1 109 ? 15.925 14.385 -1.495 1.00 92.62 109 LEU A C 1
ATOM 877 O O . LEU A 1 109 ? 16.450 15.091 -0.639 1.00 92.62 109 LEU A O 1
ATOM 881 N N . LYS A 1 110 ? 14.599 14.380 -1.672 1.00 93.38 110 LYS A N 1
ATOM 882 C CA . LYS A 1 110 ? 13.693 15.233 -0.883 1.00 93.38 110 LYS A CA 1
ATOM 883 C C . LYS A 1 110 ? 13.740 14.941 0.616 1.00 93.38 110 LYS A C 1
ATOM 885 O O . LYS A 1 110 ? 13.568 15.855 1.419 1.00 93.38 110 LYS A O 1
ATOM 890 N N . ARG A 1 111 ? 13.942 13.682 1.018 1.00 90.56 111 ARG A N 1
ATOM 891 C CA . ARG A 1 111 ? 14.119 13.333 2.437 1.00 90.56 111 ARG A CA 1
ATOM 892 C C . ARG A 1 111 ? 15.421 13.909 2.984 1.00 90.56 111 ARG A C 1
ATOM 894 O O . ARG A 1 111 ? 15.381 14.513 4.050 1.00 90.56 111 ARG A O 1
ATOM 901 N N . GLN A 1 112 ? 16.515 13.803 2.232 1.00 90.69 112 GLN A N 1
ATOM 902 C CA . GLN A 1 112 ? 17.807 14.387 2.608 1.00 90.69 112 GLN A CA 1
ATOM 903 C C . GLN A 1 112 ? 17.723 15.915 2.732 1.00 90.69 112 GLN A C 1
ATOM 905 O O . GLN A 1 112 ? 18.186 16.476 3.719 1.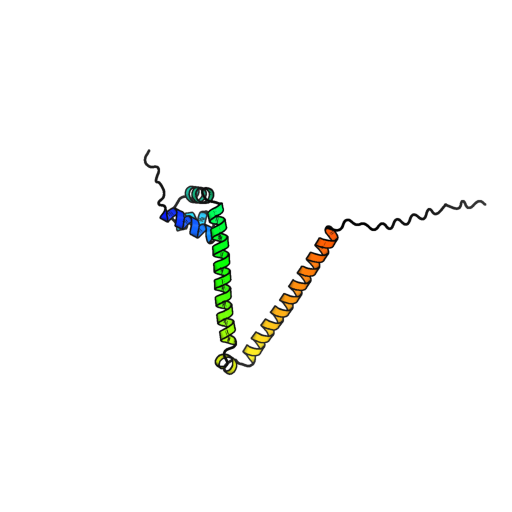00 90.69 112 GLN A O 1
ATOM 910 N N . GLU A 1 113 ? 17.058 16.596 1.793 1.00 91.88 113 GLU A N 1
ATOM 911 C CA . GLU A 1 113 ? 16.822 18.045 1.877 1.00 91.88 113 GLU A CA 1
ATOM 912 C C . GLU A 1 113 ? 16.038 18.440 3.136 1.00 91.88 113 GLU A C 1
ATOM 914 O O . GLU A 1 113 ? 16.347 19.440 3.784 1.00 91.88 113 GLU A O 1
ATOM 919 N N . LEU A 1 114 ? 15.007 17.668 3.491 1.00 91.31 114 LEU A N 1
ATOM 920 C CA . LEU A 1 114 ? 14.222 17.914 4.700 1.00 91.31 114 LEU A CA 1
ATOM 921 C C . LEU A 1 114 ? 15.033 17.665 5.975 1.00 91.31 114 LEU A C 1
ATOM 923 O O . LEU A 1 114 ? 14.852 18.392 6.949 1.00 91.31 114 LEU A O 1
ATOM 927 N N . GLU A 1 115 ? 15.904 16.659 5.986 1.00 91.00 115 GLU A N 1
ATOM 928 C CA . GLU A 1 115 ? 16.808 16.391 7.107 1.00 91.00 115 GLU A CA 1
ATOM 929 C C . GLU A 1 115 ? 17.831 17.514 7.289 1.00 91.00 115 GLU A C 1
ATOM 931 O O . GLU A 1 115 ? 17.982 18.007 8.405 1.00 91.00 115 GLU A O 1
ATOM 936 N N . LEU A 1 116 ? 18.447 17.989 6.202 1.00 89.00 116 LEU A N 1
ATOM 937 C CA . LEU A 1 116 ? 19.364 19.132 6.234 1.00 89.00 116 LEU A CA 1
ATOM 938 C C . LEU A 1 116 ? 18.669 20.392 6.761 1.00 89.00 116 LEU A C 1
ATOM 940 O O . LEU A 1 116 ? 19.167 21.028 7.685 1.00 89.00 116 LEU A O 1
ATOM 944 N N . LYS A 1 117 ? 17.464 20.701 6.268 1.00 87.56 117 LYS A N 1
ATOM 945 C CA . LYS A 1 117 ? 16.675 21.842 6.766 1.00 87.56 117 LYS A CA 1
ATOM 946 C C . LYS A 1 117 ? 16.327 21.731 8.248 1.00 87.56 117 LYS A C 1
ATOM 948 O O . LYS A 1 117 ? 16.308 22.740 8.944 1.00 87.56 117 LYS A O 1
ATOM 953 N N . LYS A 1 118 ? 16.027 20.527 8.746 1.00 88.56 118 LYS A N 1
ATOM 954 C CA . LYS A 1 118 ? 15.798 20.317 10.184 1.00 88.56 118 LYS A CA 1
ATOM 955 C C . LYS A 1 118 ? 17.066 20.595 10.990 1.00 88.56 118 LYS A C 1
ATOM 957 O O . LYS A 1 118 ? 16.982 21.285 11.997 1.00 88.56 118 LYS A O 1
ATOM 962 N N . GLN A 1 119 ? 18.223 20.132 10.517 1.00 83.31 119 GLN A N 1
ATOM 963 C CA . GLN A 1 119 ? 19.513 20.386 11.168 1.00 83.31 119 GLN A CA 1
ATOM 964 C C . GLN A 1 119 ? 19.880 21.879 11.175 1.00 83.31 119 GLN A C 1
ATOM 966 O O . GLN A 1 119 ? 20.370 22.375 12.185 1.00 83.31 119 GLN A O 1
ATOM 971 N N . GLU A 1 120 ? 19.604 22.611 10.091 1.00 82.88 120 GLU A N 1
ATOM 972 C CA . GLU A 1 120 ? 19.815 24.067 10.015 1.00 82.88 120 GLU A CA 1
ATOM 973 C C . GLU A 1 120 ? 18.916 24.850 10.982 1.00 82.88 120 GLU A C 1
ATOM 975 O O . GLU A 1 120 ? 19.343 25.857 11.537 1.00 82.88 120 GLU A O 1
ATOM 980 N N . LEU A 1 121 ? 17.678 24.395 11.201 1.00 77.44 121 LEU A N 1
ATOM 981 C CA . LEU A 1 121 ? 16.749 25.012 12.156 1.00 77.44 121 LEU A CA 1
ATOM 982 C C . LEU A 1 121 ? 17.096 24.692 13.618 1.00 77.44 121 LEU A C 1
ATOM 984 O O . LEU A 1 121 ? 16.781 25.482 14.507 1.00 77.44 121 LEU A O 1
ATOM 988 N N . GLU A 1 122 ? 17.718 23.540 13.872 1.00 76.75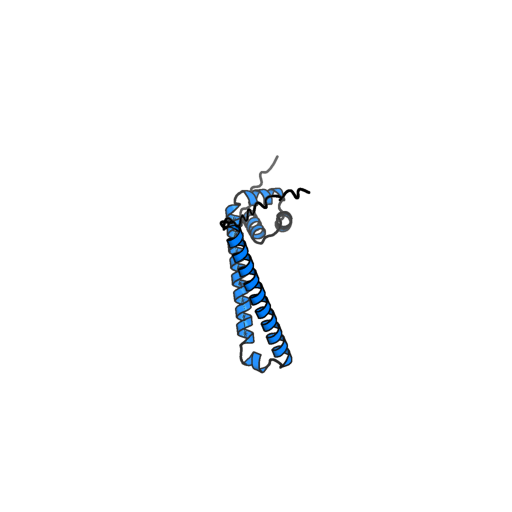 122 GLU A N 1
ATOM 989 C CA . GLU A 1 122 ? 18.144 23.109 15.208 1.00 76.75 122 GLU A CA 1
ATOM 990 C C . GLU A 1 122 ? 19.503 23.698 15.624 1.00 76.75 122 GLU A C 1
ATOM 992 O O . GLU A 1 122 ? 19.775 23.809 16.821 1.00 76.75 122 GLU A O 1
ATOM 997 N N . GLN A 1 123 ? 20.343 24.129 14.674 1.00 66.31 123 GLN A N 1
ATOM 998 C CA . GLN A 1 123 ? 21.554 24.890 14.981 1.00 66.31 123 GLN A CA 1
ATOM 999 C C . GLN A 1 123 ? 21.208 26.375 15.197 1.00 66.31 123 GLN A C 1
ATOM 1001 O O . GLN A 1 123 ? 20.817 27.058 14.249 1.00 66.31 123 GLN A O 1
ATOM 1006 N N . PRO A 1 124 ? 21.369 26.935 16.413 1.00 57.62 124 PRO A N 1
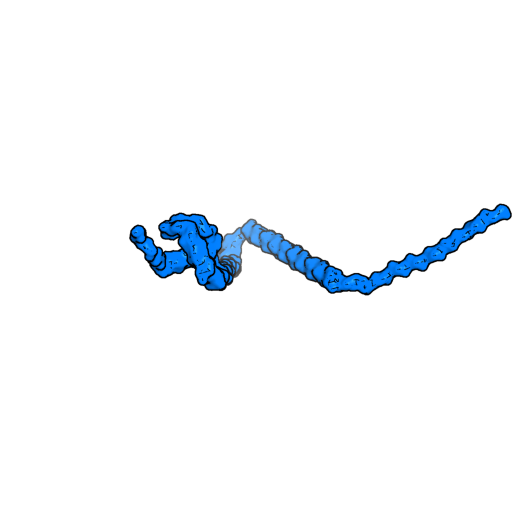ATOM 1007 C CA . PRO A 1 124 ? 21.276 28.378 16.589 1.00 57.62 124 PRO A CA 1
ATOM 1008 C C . PRO A 1 124 ? 22.347 29.037 15.714 1.00 57.62 124 PRO A C 1
ATOM 1010 O O . PRO A 1 124 ? 23.490 28.583 15.694 1.00 57.62 124 PRO A O 1
ATOM 1013 N N . GLN A 1 125 ? 21.986 30.096 14.985 1.00 58.31 125 GLN A N 1
ATOM 1014 C CA . GLN A 1 125 ? 22.906 30.887 14.164 1.00 58.31 125 GLN A CA 1
ATOM 1015 C C . GLN A 1 125 ? 24.027 31.509 15.021 1.00 58.31 125 GLN A C 1
ATOM 1017 O O . GLN A 1 125 ? 24.000 32.684 15.378 1.00 58.31 125 GLN A O 1
ATOM 1022 N N . THR A 1 126 ? 25.052 30.731 15.354 1.00 50.53 126 THR A N 1
ATOM 1023 C CA . THR A 1 126 ? 26.330 31.216 15.874 1.00 50.53 126 THR A CA 1
ATOM 1024 C C . THR A 1 126 ? 27.254 31.460 14.696 1.00 50.53 126 THR A C 1
ATOM 1026 O O . THR A 1 126 ? 28.071 30.611 14.367 1.00 50.53 126 THR A O 1
ATOM 1029 N N . SER A 1 127 ? 27.109 32.612 14.037 1.00 45.84 127 SER A N 1
ATOM 1030 C CA . SER A 1 127 ? 28.161 33.258 13.235 1.00 45.84 127 SER A CA 1
ATOM 1031 C C . SER A 1 127 ? 27.743 34.694 12.913 1.00 45.84 127 SER A C 1
ATOM 1033 O O . SER A 1 127 ? 27.033 34.956 11.947 1.00 45.84 127 SER A O 1
ATOM 1035 N N . ARG A 1 128 ? 28.175 35.632 13.763 1.00 49.38 128 ARG A N 1
ATOM 1036 C CA . ARG A 1 128 ? 28.161 37.076 13.501 1.00 49.38 128 ARG A CA 1
ATOM 1037 C C . ARG A 1 128 ? 28.990 37.387 12.253 1.00 49.38 128 ARG A C 1
ATOM 1039 O O . ARG A 1 128 ? 30.143 36.975 12.189 1.00 49.38 128 ARG A O 1
ATOM 1046 N N . VAL A 1 129 ? 28.479 38.263 11.395 1.00 46.72 129 VAL A N 1
ATOM 1047 C CA . VAL A 1 129 ? 29.312 39.280 10.742 1.00 46.72 129 VAL A CA 1
ATOM 1048 C C . VAL A 1 129 ? 28.637 40.623 11.003 1.00 46.72 129 VAL A C 1
ATOM 1050 O O . VAL A 1 129 ? 27.652 40.975 10.367 1.00 46.72 129 VAL A O 1
ATOM 1053 N N . ILE A 1 130 ? 29.132 41.327 12.020 1.00 51.56 130 ILE A N 1
ATOM 1054 C CA . ILE A 1 130 ? 28.903 42.758 12.193 1.00 51.56 130 ILE A CA 1
ATOM 1055 C C . ILE A 1 130 ? 30.102 43.408 11.503 1.00 51.56 130 ILE A C 1
ATOM 1057 O O . ILE A 1 130 ? 31.216 43.284 12.005 1.00 51.56 130 ILE A O 1
ATOM 1061 N N . ILE A 1 131 ? 29.891 44.048 10.356 1.00 53.59 131 ILE A N 1
ATOM 1062 C CA . ILE A 1 131 ? 30.837 45.043 9.847 1.00 53.59 131 ILE A CA 1
ATOM 1063 C C . ILE A 1 131 ? 30.237 46.386 10.253 1.00 53.59 131 ILE A C 1
ATOM 1065 O O . ILE A 1 131 ? 29.246 46.826 9.673 1.00 53.59 131 ILE A O 1
ATOM 1069 N N . VAL A 1 132 ? 30.771 46.959 11.333 1.00 52.44 132 VAL A N 1
ATOM 1070 C CA . VAL A 1 132 ? 30.654 48.392 11.612 1.00 52.44 132 VAL A CA 1
ATOM 1071 C C . VAL A 1 132 ? 31.852 49.015 10.916 1.00 52.44 132 VAL A C 1
ATOM 1073 O O . VAL A 1 132 ? 32.973 48.755 11.339 1.00 52.44 132 VAL A O 1
ATOM 1076 N N . ASP A 1 133 ? 31.622 49.793 9.866 1.00 44.00 133 ASP A N 1
ATOM 1077 C CA . ASP A 1 133 ? 32.581 50.813 9.452 1.00 44.00 133 ASP A CA 1
ATOM 1078 C C . ASP A 1 133 ? 31.888 52.161 9.647 1.00 44.00 133 ASP A C 1
ATOM 1080 O O . ASP A 1 133 ? 31.040 52.577 8.855 1.00 44.00 133 ASP A O 1
ATOM 1084 N N . ASP A 1 134 ? 32.214 52.791 10.775 1.00 50.84 134 ASP A N 1
ATOM 1085 C CA . ASP A 1 134 ? 31.958 54.199 11.046 1.00 50.84 134 ASP A CA 1
ATOM 1086 C C . ASP A 1 134 ? 32.740 55.026 10.014 1.00 50.84 134 ASP A C 1
ATOM 1088 O O . ASP A 1 134 ? 33.969 55.098 10.064 1.00 50.84 134 ASP A O 1
ATOM 1092 N N . ILE A 1 135 ? 32.042 55.648 9.063 1.00 56.31 135 ILE A N 1
ATOM 1093 C CA . ILE A 1 135 ? 32.638 56.650 8.173 1.00 56.31 135 ILE A CA 1
ATOM 1094 C C . ILE A 1 135 ? 32.423 58.019 8.833 1.00 56.31 135 ILE A C 1
ATOM 1096 O O . ILE A 1 135 ? 31.272 58.446 8.934 1.00 56.31 135 ILE A O 1
ATOM 1100 N N . PRO A 1 136 ? 33.473 58.728 9.288 1.00 50.78 136 PRO A N 1
ATOM 1101 C CA . PRO A 1 136 ? 33.322 60.109 9.722 1.00 50.78 136 PRO A CA 1
ATOM 1102 C C . PRO A 1 136 ? 33.040 61.004 8.508 1.00 50.78 136 PRO A C 1
ATOM 1104 O O . PRO A 1 136 ? 33.787 60.992 7.526 1.00 50.78 136 PRO A O 1
ATOM 1107 N N . GLU A 1 137 ? 31.950 61.769 8.582 1.00 55.69 137 GLU A N 1
ATOM 1108 C CA . GLU A 1 137 ? 31.643 62.851 7.647 1.00 55.69 137 GLU A CA 1
ATOM 1109 C C . GLU A 1 137 ? 32.783 63.875 7.689 1.00 55.69 137 GLU A C 1
ATOM 1111 O O . GLU A 1 137 ? 33.068 64.469 8.728 1.00 55.69 137 GLU A O 1
ATOM 1116 N N . VAL A 1 138 ? 33.474 64.051 6.563 1.00 59.88 138 VAL A N 1
ATOM 1117 C CA . VAL A 1 138 ? 34.446 65.132 6.407 1.00 59.88 138 VAL A CA 1
ATOM 1118 C C . VAL A 1 138 ? 33.663 66.382 6.022 1.00 59.88 138 VAL A C 1
ATOM 1120 O O . VAL A 1 138 ? 33.149 66.476 4.906 1.00 59.88 138 VAL A O 1
ATOM 1123 N N . GLU A 1 139 ? 33.561 67.315 6.968 1.00 50.25 139 GLU A N 1
ATOM 1124 C CA . GLU A 1 139 ? 33.159 68.702 6.736 1.00 50.25 139 GLU A CA 1
ATOM 1125 C C . GLU A 1 139 ? 34.095 69.314 5.682 1.00 50.25 139 GLU A C 1
ATOM 1127 O O . GLU A 1 139 ? 35.312 69.387 5.863 1.00 50.25 139 GLU A O 1
ATOM 1132 N N . GLY A 1 140 ? 33.530 69.685 4.534 1.00 44.78 140 GLY A N 1
ATOM 1133 C CA . GLY A 1 140 ? 34.226 70.468 3.522 1.00 44.78 140 GLY A CA 1
ATOM 1134 C C . GLY A 1 140 ? 34.066 71.947 3.836 1.00 44.78 140 GLY A C 1
ATOM 1135 O O . GLY A 1 140 ? 33.048 72.526 3.461 1.00 44.78 140 GLY A O 1
ATOM 1136 N N . ASP A 1 141 ? 35.055 72.522 4.517 1.00 47.66 141 ASP A N 1
ATOM 1137 C CA . ASP A 1 141 ? 35.219 73.971 4.634 1.00 47.66 141 ASP A CA 1
ATOM 1138 C C . ASP A 1 141 ? 35.875 74.565 3.370 1.00 47.66 141 ASP A C 1
ATOM 1140 O O . ASP A 1 141 ? 36.642 73.903 2.665 1.00 47.66 141 ASP A O 1
ATOM 1144 N N . GLU A 1 142 ? 35.484 75.818 3.133 1.00 42.31 142 GLU A N 1
ATOM 1145 C CA . GLU A 1 142 ? 35.682 76.766 2.019 1.00 42.31 142 GLU A CA 1
ATOM 1146 C C . GLU A 1 142 ? 37.064 76.850 1.339 1.00 42.31 142 GLU A C 1
ATOM 1148 O O . GLU A 1 142 ? 38.117 76.808 2.018 1.00 42.31 142 GLU A O 1
#

Radius of gyration: 31.6 Å; chains: 1; bounding box: 75×96×59 Å

Organism: Caldalkalibacillus thermarum (strain TA2.A1) (NCBI:txid986075)